Protein AF-A0A6I7PWV4-F1 (afdb_monomer_lite)

Structure (mmCIF, N/CA/C/O backbone):
data_AF-A0A6I7PWV4-F1
#
_entry.id   AF-A0A6I7PWV4-F1
#
loop_
_atom_site.group_PDB
_atom_site.id
_atom_site.type_symbol
_atom_site.label_atom_id
_atom_site.label_alt_id
_atom_site.label_comp_id
_atom_site.label_asym_id
_atom_site.label_entity_id
_atom_site.label_seq_id
_atom_site.pdbx_PDB_ins_code
_atom_site.Cartn_x
_atom_site.Cartn_y
_atom_site.Cartn_z
_atom_site.occupancy
_atom_site.B_iso_or_equiv
_atom_site.auth_seq_id
_atom_site.auth_comp_id
_atom_site.auth_asym_id
_atom_site.auth_atom_id
_atom_site.pdbx_PDB_model_num
ATOM 1 N N . MET A 1 1 ? 79.562 10.558 -17.921 1.00 51.53 1 MET A N 1
ATOM 2 C CA . MET A 1 1 ? 78.257 11.203 -18.164 1.00 51.53 1 MET A CA 1
ATOM 3 C C . MET A 1 1 ? 78.176 11.385 -19.669 1.00 51.53 1 MET A C 1
ATOM 5 O O . MET A 1 1 ? 79.163 11.842 -20.216 1.00 51.53 1 MET A O 1
ATOM 9 N N . ASP A 1 2 ? 77.212 10.831 -20.405 1.00 43.25 2 ASP A N 1
ATOM 10 C CA . ASP A 1 2 ? 75.769 10.883 -20.162 1.00 43.25 2 ASP A CA 1
ATOM 11 C C . ASP A 1 2 ? 75.013 9.668 -20.740 1.00 43.25 2 ASP A C 1
ATOM 13 O O . ASP A 1 2 ? 75.256 9.226 -21.858 1.00 43.25 2 ASP A O 1
ATOM 17 N N . ALA A 1 3 ? 74.054 9.165 -19.965 1.00 66.75 3 ALA A N 1
ATOM 18 C CA . ALA A 1 3 ? 72.813 8.542 -20.432 1.00 66.75 3 ALA A CA 1
ATOM 19 C C . ALA A 1 3 ? 71.686 9.331 -19.727 1.00 66.75 3 ALA A C 1
ATOM 21 O O . ALA A 1 3 ? 71.952 9.775 -18.604 1.00 66.75 3 ALA A O 1
ATOM 22 N N . PRO A 1 4 ? 70.457 9.507 -20.270 1.00 58.56 4 PRO A N 1
ATOM 23 C CA . PRO A 1 4 ? 69.746 8.543 -21.121 1.00 58.56 4 PRO A CA 1
ATOM 24 C C . PRO A 1 4 ? 68.869 9.144 -22.253 1.00 58.56 4 PRO A C 1
ATOM 26 O O . PRO A 1 4 ? 68.087 10.065 -22.034 1.00 58.56 4 PRO A O 1
ATOM 29 N N . GLU A 1 5 ? 68.840 8.520 -23.433 1.00 51.00 5 GLU A N 1
ATOM 30 C CA . GLU A 1 5 ? 67.676 8.645 -24.326 1.00 51.00 5 GLU A CA 1
ATOM 31 C C . GLU A 1 5 ? 66.562 7.721 -23.819 1.00 51.00 5 GLU A C 1
ATOM 33 O O . GLU A 1 5 ? 66.518 6.523 -24.096 1.00 51.00 5 GLU A O 1
ATOM 38 N N . ARG A 1 6 ? 65.647 8.284 -23.029 1.00 68.88 6 ARG A N 1
ATOM 39 C CA . ARG A 1 6 ? 64.296 7.742 -22.873 1.00 68.88 6 ARG A CA 1
ATOM 40 C C . ARG A 1 6 ? 63.313 8.772 -23.387 1.00 68.88 6 ARG A C 1
ATOM 42 O O . ARG A 1 6 ? 62.896 9.659 -22.652 1.00 68.88 6 ARG A O 1
ATOM 49 N N . THR A 1 7 ? 62.886 8.595 -24.621 1.00 53.59 7 THR A N 1
ATOM 50 C CA . THR A 1 7 ? 61.701 9.263 -25.150 1.00 53.59 7 THR A CA 1
ATOM 51 C C . THR A 1 7 ? 60.921 8.239 -25.958 1.00 53.59 7 THR A C 1
ATOM 53 O O . THR A 1 7 ? 61.061 8.111 -27.166 1.00 53.59 7 THR A O 1
ATOM 56 N N . GLN A 1 8 ? 60.079 7.480 -25.257 1.00 63.34 8 GLN A N 1
ATOM 57 C CA . GLN A 1 8 ? 58.810 7.037 -25.827 1.00 63.34 8 GLN A CA 1
ATOM 58 C C . GLN A 1 8 ? 57.827 8.201 -25.661 1.00 63.34 8 GLN A C 1
ATOM 60 O O . GLN A 1 8 ? 57.445 8.477 -24.521 1.00 63.34 8 GLN A O 1
ATOM 65 N N . PRO A 1 9 ? 57.383 8.889 -26.727 1.00 54.84 9 PRO A N 1
ATOM 66 C CA . PRO A 1 9 ? 56.212 9.730 -26.627 1.00 54.84 9 PRO A CA 1
ATOM 67 C C . PRO A 1 9 ? 54.993 9.017 -27.215 1.00 54.84 9 PRO A C 1
ATOM 69 O O . PRO A 1 9 ? 54.971 8.612 -28.373 1.00 54.84 9 PRO A O 1
ATOM 72 N N . ALA A 1 10 ? 53.982 8.948 -26.350 1.00 56.09 10 ALA A N 1
ATOM 73 C CA . ALA A 1 10 ? 52.553 8.887 -26.617 1.00 56.09 10 ALA A CA 1
ATOM 74 C C . ALA A 1 10 ? 52.041 7.705 -27.456 1.00 56.09 10 ALA A C 1
ATOM 76 O O . ALA A 1 10 ? 52.206 7.643 -28.667 1.00 56.09 10 ALA A O 1
ATOM 77 N N . VAL A 1 11 ? 51.280 6.823 -26.802 1.00 58.25 11 VAL A N 1
ATOM 78 C CA . VAL A 1 11 ? 50.327 5.923 -27.462 1.00 58.25 11 VAL A CA 1
ATOM 79 C C . VAL A 1 11 ? 48.987 6.675 -27.552 1.00 58.25 11 VAL A C 1
ATOM 81 O O . VAL A 1 11 ? 48.175 6.560 -26.632 1.00 58.25 11 VAL A O 1
ATOM 84 N N . PRO A 1 12 ? 48.714 7.475 -28.607 1.00 58.44 12 PRO A N 1
ATOM 85 C CA . PRO A 1 12 ? 47.450 8.205 -28.741 1.00 58.44 12 PRO A CA 1
ATOM 86 C C . PRO A 1 12 ? 46.237 7.263 -28.745 1.00 58.44 12 PRO A C 1
ATOM 88 O O . PRO A 1 12 ? 45.157 7.646 -28.309 1.00 58.44 12 PRO A O 1
ATOM 91 N N . GLY A 1 13 ? 46.417 6.006 -29.168 1.00 57.75 13 GLY A N 1
ATOM 92 C CA . GLY A 1 13 ? 45.354 5.000 -29.216 1.00 57.75 13 GLY A CA 1
ATOM 93 C C . GLY A 1 13 ? 44.824 4.549 -27.850 1.00 57.75 13 GLY A C 1
ATOM 94 O O . GLY A 1 13 ? 43.665 4.158 -27.761 1.00 57.75 13 GLY A O 1
ATOM 95 N N . ALA A 1 14 ? 45.616 4.644 -26.775 1.00 62.03 14 ALA A N 1
ATOM 96 C CA . ALA A 1 14 ? 45.188 4.193 -25.446 1.00 62.03 14 ALA A CA 1
ATOM 97 C C . ALA A 1 14 ? 44.063 5.069 -24.863 1.00 62.03 14 ALA A C 1
ATOM 99 O O . ALA A 1 14 ? 43.159 4.571 -24.194 1.00 62.03 14 ALA A O 1
ATOM 100 N N . LEU A 1 15 ? 44.082 6.368 -25.174 1.00 68.12 15 LEU A N 1
ATOM 101 C CA . LEU A 1 15 ? 43.075 7.328 -24.722 1.00 68.12 15 LEU A CA 1
ATOM 102 C C . LEU A 1 15 ? 41.745 7.135 -25.473 1.00 68.12 15 LEU A C 1
ATOM 104 O O . LEU A 1 15 ? 40.682 7.123 -24.856 1.00 68.12 15 LEU A O 1
ATOM 108 N N . TRP A 1 16 ? 41.806 6.869 -26.782 1.00 74.25 16 TRP A N 1
ATOM 109 C CA . TRP A 1 16 ? 40.633 6.529 -27.600 1.00 74.25 16 TRP A CA 1
ATOM 110 C C . TRP A 1 16 ? 40.013 5.179 -27.227 1.00 74.25 16 TRP A C 1
ATOM 112 O O . TRP A 1 16 ? 38.790 5.060 -27.210 1.00 74.25 16 TRP A O 1
ATOM 122 N N . LEU A 1 17 ? 40.831 4.184 -26.866 1.00 76.75 17 LEU A N 1
ATOM 123 C CA . LEU A 1 17 ? 40.344 2.909 -26.332 1.00 76.75 17 LEU A CA 1
ATOM 124 C C . LEU A 1 17 ? 39.615 3.102 -24.998 1.00 76.75 17 LEU A C 1
ATOM 126 O O . LEU A 1 17 ? 38.543 2.534 -24.814 1.00 76.75 17 LEU A O 1
ATOM 130 N N . GLY A 1 18 ? 40.143 3.944 -24.102 1.00 76.81 18 GLY A N 1
ATOM 131 C CA . GLY A 1 18 ? 39.478 4.285 -22.842 1.00 76.81 18 GLY A CA 1
ATOM 132 C C . GLY A 1 18 ? 38.124 4.971 -23.046 1.00 76.81 18 GLY A C 1
ATOM 133 O O . GLY A 1 18 ? 37.137 4.581 -22.425 1.00 76.81 18 GLY A O 1
ATOM 134 N N . VAL A 1 19 ? 38.046 5.939 -23.965 1.00 84.06 19 VAL A N 1
ATOM 135 C CA . VAL A 1 19 ? 36.788 6.626 -24.316 1.00 84.06 19 VAL A CA 1
ATOM 136 C C . VAL A 1 19 ? 35.788 5.665 -24.962 1.00 84.06 19 VAL A C 1
ATOM 138 O O . VAL A 1 19 ? 34.610 5.675 -24.607 1.00 84.06 19 VAL A O 1
ATOM 141 N N . GLY A 1 20 ? 36.250 4.798 -25.867 1.00 85.31 20 GLY A N 1
ATOM 142 C CA . GLY A 1 20 ? 35.414 3.778 -26.499 1.00 85.31 20 GLY A CA 1
ATOM 143 C C . GLY A 1 20 ? 34.845 2.780 -25.491 1.00 85.31 20 GLY A C 1
ATOM 144 O O . GLY A 1 20 ? 33.656 2.471 -25.539 1.00 85.31 20 GLY A O 1
ATOM 145 N N . LEU A 1 21 ? 35.660 2.332 -24.531 1.00 83.19 21 LEU A N 1
ATOM 146 C CA . LEU A 1 21 ? 35.222 1.425 -23.470 1.00 83.19 21 LEU A CA 1
ATOM 147 C C . LEU A 1 21 ? 34.203 2.093 -22.536 1.00 83.19 21 LEU A C 1
ATOM 149 O O . LEU A 1 21 ? 33.217 1.468 -22.149 1.00 83.19 21 LEU A O 1
ATOM 153 N N . LEU A 1 22 ? 34.412 3.373 -22.209 1.00 84.81 22 LEU A N 1
ATOM 154 C CA . LEU A 1 22 ? 33.500 4.150 -21.371 1.00 84.81 22 LEU A CA 1
ATOM 155 C C . LEU A 1 22 ? 32.136 4.333 -22.050 1.00 84.81 22 LEU A C 1
ATOM 157 O O . LEU A 1 22 ? 31.102 4.114 -21.425 1.00 84.81 22 LEU A O 1
ATOM 161 N N . LEU A 1 23 ? 32.132 4.687 -23.339 1.00 88.44 23 LEU A N 1
ATOM 162 C CA . LEU A 1 23 ? 30.907 4.826 -24.129 1.00 88.44 23 LEU A CA 1
ATOM 163 C C . LEU A 1 23 ? 30.178 3.491 -24.274 1.00 88.44 23 LEU A C 1
ATOM 165 O O . LEU A 1 23 ? 28.965 3.439 -24.086 1.00 88.44 23 LEU A O 1
ATOM 169 N N . ALA A 1 24 ? 30.907 2.405 -24.544 1.00 86.12 24 ALA A N 1
ATOM 170 C CA . ALA A 1 24 ? 30.324 1.070 -24.611 1.00 86.12 24 ALA A CA 1
ATOM 171 C C . ALA A 1 24 ? 29.682 0.674 -23.272 1.00 86.12 24 ALA A C 1
ATOM 173 O O . ALA A 1 24 ? 28.538 0.221 -23.253 1.00 86.12 24 ALA A O 1
ATOM 174 N N . GLY A 1 25 ? 30.371 0.913 -22.152 1.00 85.50 25 GLY A N 1
ATOM 175 C CA . GLY A 1 25 ? 29.838 0.675 -20.811 1.00 85.50 25 GLY A CA 1
ATOM 176 C C . GLY A 1 25 ? 28.598 1.518 -20.507 1.00 85.50 25 GLY A C 1
ATOM 177 O O . GLY A 1 25 ? 27.607 0.993 -20.002 1.00 85.50 25 GLY A O 1
ATOM 178 N N . LEU A 1 26 ? 28.610 2.801 -20.876 1.00 90.12 26 LEU A N 1
ATOM 179 C CA . LEU A 1 26 ? 27.473 3.702 -20.694 1.00 90.12 26 LEU A CA 1
ATOM 180 C C . LEU A 1 26 ? 26.258 3.254 -21.516 1.00 90.12 26 LEU A C 1
ATOM 182 O O . LEU A 1 26 ? 25.151 3.182 -20.985 1.00 90.12 26 LEU A O 1
ATOM 186 N N . CYS A 1 27 ? 26.458 2.903 -22.789 1.00 84.88 27 CYS A N 1
ATOM 187 C CA . CYS A 1 27 ? 25.398 2.378 -23.647 1.00 84.88 27 CYS A CA 1
ATOM 188 C C . CYS A 1 27 ? 24.826 1.071 -23.092 1.00 84.88 27 CYS A C 1
ATOM 190 O O . CYS A 1 27 ? 23.610 0.907 -23.044 1.00 84.88 27 CYS A O 1
ATOM 192 N N . MET A 1 28 ? 25.679 0.158 -22.628 1.00 81.00 28 MET A N 1
ATOM 193 C CA . MET A 1 28 ? 25.237 -1.120 -22.073 1.00 81.00 28 MET A CA 1
ATOM 194 C C . MET A 1 28 ? 24.461 -0.931 -20.762 1.00 81.00 28 MET A C 1
ATOM 196 O O . MET A 1 28 ? 23.425 -1.566 -20.565 1.00 81.00 28 MET A O 1
ATOM 200 N N . GLY A 1 29 ? 24.895 0.003 -19.909 1.00 82.31 29 GLY A N 1
ATOM 201 C CA . GLY A 1 29 ? 24.164 0.409 -18.708 1.00 82.31 29 GLY A CA 1
ATOM 202 C C . GLY A 1 29 ? 22.803 1.032 -19.029 1.00 82.31 29 GLY A C 1
ATOM 203 O O . GLY A 1 29 ? 21.798 0.658 -18.428 1.00 82.31 29 GLY A O 1
ATOM 204 N N . ALA A 1 30 ? 22.739 1.920 -20.023 1.00 81.12 30 ALA A N 1
ATOM 205 C CA . ALA A 1 30 ? 21.485 2.526 -20.467 1.00 81.12 30 ALA A CA 1
ATOM 206 C C . ALA A 1 30 ? 20.498 1.478 -21.010 1.00 81.12 30 ALA A C 1
ATOM 208 O O . ALA A 1 30 ? 19.319 1.499 -20.660 1.00 81.12 30 ALA A O 1
ATOM 209 N N . VAL A 1 31 ? 20.980 0.521 -21.810 1.00 83.56 31 VAL A N 1
ATOM 210 C CA . VAL A 1 31 ? 20.164 -0.594 -22.316 1.00 83.56 31 VAL A CA 1
ATOM 211 C C . VAL A 1 31 ? 19.665 -1.470 -21.166 1.00 83.56 31 VAL A C 1
ATOM 213 O O . VAL A 1 31 ? 18.491 -1.833 -21.149 1.00 83.56 31 VAL A O 1
ATOM 216 N N . ALA A 1 32 ? 20.509 -1.770 -20.177 1.00 79.88 32 ALA A N 1
ATOM 217 C CA . ALA A 1 32 ? 20.099 -2.539 -19.005 1.00 79.88 32 ALA A CA 1
ATOM 218 C C . ALA A 1 32 ? 18.983 -1.836 -18.208 1.00 79.88 32 ALA A C 1
ATOM 220 O O . ALA A 1 32 ? 18.013 -2.486 -17.814 1.00 79.88 32 ALA A O 1
ATOM 221 N N . LEU A 1 33 ? 19.074 -0.513 -18.030 1.00 77.38 33 LEU A N 1
ATOM 222 C CA . LEU A 1 33 ? 18.033 0.290 -17.378 1.00 77.38 33 LEU A CA 1
ATOM 223 C C . LEU A 1 33 ? 16.720 0.293 -18.173 1.00 77.38 33 LEU A C 1
ATOM 225 O O . LEU A 1 33 ? 15.655 0.095 -17.592 1.00 77.38 33 LEU A O 1
ATOM 229 N N . LEU A 1 34 ? 16.790 0.451 -19.498 1.00 78.00 34 LEU A N 1
ATOM 230 C CA . LEU A 1 34 ? 15.627 0.383 -20.392 1.00 78.00 34 LEU A CA 1
ATOM 231 C C . LEU A 1 34 ? 14.927 -0.979 -20.328 1.00 78.00 34 LEU A C 1
ATOM 233 O O . LEU A 1 34 ? 13.703 -1.042 -20.249 1.00 78.00 34 LEU A O 1
ATOM 237 N N . VAL A 1 35 ? 15.692 -2.073 -20.328 1.00 76.56 35 VAL A N 1
ATOM 238 C CA . VAL A 1 35 ? 15.144 -3.434 -20.222 1.00 76.56 35 VAL A CA 1
ATOM 239 C C . VAL A 1 35 ? 14.501 -3.669 -18.854 1.00 76.56 35 VAL A C 1
ATOM 241 O O . VAL A 1 35 ? 13.445 -4.301 -18.777 1.00 76.56 35 VAL A O 1
ATOM 244 N N . ALA A 1 36 ? 15.105 -3.159 -17.778 1.00 73.00 36 ALA A N 1
ATOM 245 C CA . ALA A 1 36 ? 14.528 -3.239 -16.440 1.00 73.00 36 ALA A CA 1
ATOM 246 C C . ALA A 1 36 ? 13.195 -2.481 -16.358 1.00 73.00 36 ALA A C 1
ATOM 248 O O . ALA A 1 36 ? 12.207 -3.040 -15.880 1.00 73.00 36 ALA A O 1
ATOM 249 N N . ASP A 1 37 ? 13.140 -1.255 -16.883 1.00 76.12 37 ASP A N 1
ATOM 250 C CA . ASP A 1 37 ? 11.915 -0.451 -16.901 1.00 76.12 37 ASP A CA 1
ATOM 251 C C . ASP A 1 37 ? 10.815 -1.112 -17.744 1.00 76.12 37 ASP A C 1
ATOM 253 O O . ASP A 1 37 ? 9.692 -1.253 -17.270 1.00 76.12 37 ASP A O 1
ATOM 257 N N . TRP A 1 38 ? 11.141 -1.658 -18.921 1.00 73.50 38 TRP A N 1
ATOM 258 C CA . TRP A 1 38 ? 10.184 -2.407 -19.750 1.00 73.50 38 TRP A CA 1
ATOM 259 C C . TRP A 1 38 ? 9.588 -3.630 -19.048 1.00 73.50 38 TRP A C 1
ATOM 261 O O . TRP A 1 38 ? 8.419 -3.955 -19.251 1.00 73.50 38 TRP A O 1
ATOM 271 N N . ARG A 1 39 ? 10.373 -4.322 -18.216 1.00 75.50 39 ARG A N 1
AT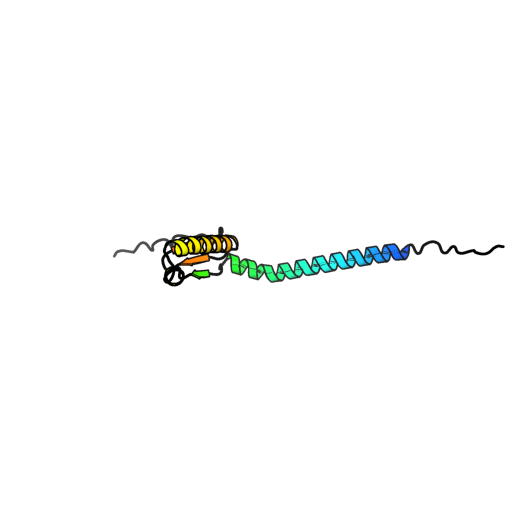OM 272 C CA . ARG A 1 39 ? 9.883 -5.467 -17.435 1.00 75.50 39 ARG A CA 1
ATOM 273 C C . ARG A 1 39 ? 9.047 -5.048 -16.229 1.00 75.50 39 ARG A C 1
ATOM 275 O O . ARG A 1 39 ? 8.140 -5.779 -15.843 1.00 75.50 39 ARG A O 1
ATOM 282 N N . LEU A 1 40 ? 9.337 -3.887 -15.648 1.00 76.19 40 LEU A N 1
ATOM 283 C CA . LEU A 1 40 ? 8.624 -3.337 -14.493 1.00 76.19 40 LEU A CA 1
ATOM 284 C C . LEU A 1 40 ? 7.375 -2.538 -14.890 1.00 76.19 40 LEU A C 1
ATOM 286 O O . LEU A 1 40 ? 6.451 -2.423 -14.089 1.00 76.19 40 LEU A O 1
ATOM 290 N N . ALA A 1 41 ? 7.312 -2.024 -16.117 1.00 73.31 41 ALA A N 1
ATOM 291 C CA . ALA A 1 41 ? 6.174 -1.295 -16.664 1.00 73.31 41 ALA A CA 1
ATOM 292 C C . ALA A 1 41 ? 4.838 -2.054 -16.534 1.00 73.31 41 ALA A C 1
ATOM 294 O O . ALA A 1 41 ? 3.910 -1.484 -15.959 1.00 73.31 41 ALA A O 1
ATOM 295 N N . PRO A 1 42 ? 4.707 -3.332 -16.954 1.00 74.75 42 PRO A N 1
ATOM 296 C CA . PRO A 1 42 ? 3.449 -4.064 -16.797 1.00 74.75 42 PRO A CA 1
ATOM 297 C C . PRO A 1 42 ? 3.064 -4.267 -15.326 1.00 74.75 42 PRO A C 1
ATOM 299 O O . PRO A 1 42 ? 1.882 -4.212 -14.993 1.00 74.75 42 PRO A O 1
ATOM 302 N N . LEU A 1 43 ? 4.046 -4.445 -14.434 1.00 72.25 43 LEU A N 1
ATOM 303 C CA . LEU A 1 43 ? 3.802 -4.550 -12.994 1.00 72.25 43 LEU A CA 1
ATOM 304 C C . LEU A 1 43 ? 3.285 -3.223 -12.422 1.00 72.25 43 LEU A C 1
ATOM 306 O O . LEU A 1 43 ? 2.304 -3.219 -11.686 1.00 72.25 43 LEU A O 1
ATOM 310 N N . ARG A 1 44 ? 3.893 -2.094 -12.805 1.00 72.50 44 ARG A N 1
ATOM 311 C CA . ARG A 1 44 ? 3.418 -0.754 -12.431 1.00 72.50 44 ARG A CA 1
ATOM 312 C C . ARG A 1 44 ? 1.992 -0.510 -12.913 1.00 72.50 44 ARG A C 1
ATOM 314 O O . ARG A 1 44 ? 1.165 -0.062 -12.130 1.00 72.50 44 ARG A O 1
ATOM 321 N N . THR A 1 45 ? 1.682 -0.861 -14.160 1.00 73.56 45 THR A N 1
ATOM 322 C CA . THR A 1 45 ? 0.322 -0.729 -14.701 1.00 73.56 45 THR A CA 1
ATOM 323 C C . THR A 1 45 ? -0.683 -1.602 -13.948 1.00 73.56 45 THR A C 1
ATOM 325 O O . THR A 1 45 ? -1.791 -1.151 -13.668 1.00 73.56 45 THR A O 1
ATOM 328 N N . ALA A 1 46 ? -0.310 -2.834 -13.591 1.00 72.88 46 ALA A N 1
ATOM 329 C CA . ALA A 1 46 ? -1.173 -3.718 -12.814 1.00 72.88 46 ALA A CA 1
ATOM 330 C C . ALA A 1 46 ? -1.456 -3.160 -11.409 1.00 72.88 46 ALA A C 1
ATOM 332 O O . ALA A 1 46 ? -2.603 -3.196 -10.968 1.00 72.88 46 ALA A O 1
ATOM 333 N N . LEU A 1 47 ? -0.441 -2.602 -10.740 1.00 71.31 47 LEU A N 1
ATOM 334 C CA . LEU A 1 47 ? -0.579 -1.971 -9.424 1.00 71.31 47 LEU A CA 1
ATOM 335 C C . LEU A 1 47 ? -1.384 -0.663 -9.481 1.00 71.31 47 LEU A C 1
ATOM 337 O O . LEU A 1 47 ? -2.180 -0.412 -8.586 1.00 71.31 47 LEU A O 1
ATOM 341 N N . ASP A 1 48 ? -1.249 0.134 -10.545 1.00 70.75 48 ASP A N 1
ATOM 342 C CA . ASP A 1 48 ? -2.076 1.334 -10.753 1.00 70.75 48 ASP A CA 1
ATOM 343 C C . ASP A 1 48 ? -3.565 0.974 -10.948 1.00 70.75 48 ASP A C 1
ATOM 345 O O . ASP A 1 48 ? -4.448 1.690 -10.479 1.00 70.75 48 ASP A O 1
ATOM 349 N N . GLN A 1 49 ? -3.866 -0.134 -11.638 1.00 75.25 49 GLN A N 1
ATOM 350 C CA . GLN A 1 49 ? -5.247 -0.579 -11.882 1.00 75.25 49 GLN A CA 1
ATOM 351 C C . GLN A 1 49 ? -5.864 -1.325 -10.697 1.00 75.25 49 GLN A C 1
ATOM 353 O O . GLN A 1 49 ? -7.084 -1.321 -10.522 1.00 75.25 49 GLN A O 1
ATOM 358 N N . ARG A 1 50 ? -5.037 -2.026 -9.921 1.00 75.81 50 ARG A N 1
ATOM 359 C CA . ARG A 1 50 ? -5.439 -2.816 -8.757 1.00 75.81 50 ARG A CA 1
ATOM 360 C C . ARG A 1 50 ? -4.454 -2.531 -7.632 1.00 75.81 50 ARG A C 1
ATOM 362 O O . ARG A 1 50 ? -3.522 -3.318 -7.437 1.00 75.81 50 ARG A O 1
ATOM 369 N N . PRO A 1 51 ? -4.637 -1.409 -6.917 1.00 79.38 51 PRO A N 1
ATOM 370 C CA . PRO A 1 51 ? -3.742 -1.069 -5.833 1.00 79.38 51 PRO A CA 1
ATOM 371 C C . PRO A 1 51 ? -3.774 -2.177 -4.779 1.00 79.38 51 PRO A C 1
ATOM 373 O O . PRO A 1 51 ? -4.840 -2.745 -4.511 1.00 79.38 51 PRO A O 1
ATOM 376 N N . PRO A 1 52 ? -2.619 -2.510 -4.187 1.00 84.81 52 PRO A N 1
ATOM 377 C CA . PRO A 1 52 ? -2.576 -3.423 -3.061 1.00 84.81 52 PRO A CA 1
ATOM 378 C C . PRO A 1 52 ? -3.436 -2.870 -1.921 1.00 84.81 52 PRO A C 1
ATOM 380 O O . PRO A 1 52 ? -3.478 -1.661 -1.682 1.00 84.81 52 PRO A O 1
ATOM 383 N N . VAL A 1 53 ? -4.129 -3.772 -1.230 1.00 88.38 53 VAL A N 1
ATOM 384 C CA . VAL A 1 53 ? -5.021 -3.437 -0.119 1.00 88.38 53 VAL A CA 1
ATOM 385 C C . VAL A 1 53 ? -4.409 -3.963 1.170 1.00 88.38 53 VAL A C 1
ATOM 387 O O . VAL A 1 53 ? -4.083 -5.146 1.259 1.00 88.38 53 VAL A O 1
ATOM 390 N N . LEU A 1 54 ? -4.267 -3.084 2.157 1.00 89.12 54 LEU A N 1
ATOM 391 C CA . LEU A 1 54 ? -3.867 -3.424 3.515 1.00 89.12 54 LEU A CA 1
ATOM 392 C C . LEU A 1 54 ? -5.058 -3.200 4.446 1.00 89.12 54 LEU A C 1
ATOM 394 O O . LEU A 1 54 ? -5.621 -2.106 4.473 1.00 89.12 54 LEU A O 1
ATOM 398 N N . VAL A 1 55 ? -5.425 -4.230 5.204 1.00 89.88 55 VAL A N 1
ATOM 399 C CA . VAL A 1 55 ? -6.468 -4.149 6.231 1.00 89.88 55 VAL A CA 1
ATOM 400 C C . VAL A 1 55 ? -5.784 -4.142 7.591 1.00 89.88 55 VAL A C 1
ATOM 402 O O . VAL A 1 55 ? -5.035 -5.064 7.911 1.00 89.88 55 VAL A O 1
ATOM 405 N N . LEU A 1 56 ? -6.006 -3.079 8.354 1.00 88.75 56 LEU A N 1
ATOM 406 C CA . LEU A 1 56 ? -5.546 -2.912 9.724 1.00 88.75 56 LEU A CA 1
ATOM 407 C C . LEU A 1 56 ? -6.739 -3.118 10.652 1.00 88.75 56 LEU A C 1
ATOM 409 O O . LEU A 1 56 ? -7.801 -2.563 10.411 1.00 88.75 56 LEU A O 1
ATOM 413 N N . ASP A 1 57 ? -6.558 -3.895 11.711 1.00 89.62 57 ASP A N 1
ATOM 414 C CA . ASP A 1 57 ? -7.526 -3.975 12.802 1.00 89.62 57 ASP A CA 1
ATOM 415 C C . ASP A 1 57 ? -7.055 -3.029 13.911 1.00 89.62 57 ASP A C 1
ATOM 417 O O . ASP A 1 57 ? -6.193 -3.382 14.724 1.00 89.62 57 ASP A O 1
ATOM 421 N N . LEU A 1 58 ? -7.549 -1.786 13.887 1.00 86.94 58 LEU A N 1
ATOM 422 C CA . LEU A 1 58 ? -7.153 -0.779 14.874 1.00 86.94 58 LEU A CA 1
ATOM 423 C C . LEU A 1 58 ? -7.706 -1.095 16.266 1.00 86.94 58 LEU A C 1
ATOM 425 O O . LEU A 1 58 ? -7.085 -0.731 17.262 1.00 86.94 58 LEU A O 1
ATOM 429 N N . GLU A 1 59 ? -8.852 -1.771 16.341 1.00 86.62 59 GLU A N 1
ATOM 430 C CA . GLU A 1 59 ? -9.511 -2.105 17.603 1.00 86.62 59 GLU A CA 1
ATOM 431 C C . GLU A 1 59 ? -8.665 -3.110 18.389 1.00 86.62 59 GLU A C 1
ATOM 433 O O . GLU A 1 59 ? -8.286 -2.840 19.531 1.00 86.62 59 GLU A O 1
ATOM 438 N N . SER A 1 60 ? -8.251 -4.201 17.743 1.00 87.19 60 SER A N 1
ATOM 439 C CA . SER A 1 60 ? -7.341 -5.178 18.346 1.00 87.19 60 SER A CA 1
ATOM 440 C C . SER A 1 60 ? -5.933 -4.615 18.565 1.00 87.19 60 SER A C 1
ATOM 442 O O . SER A 1 60 ? -5.279 -4.957 19.547 1.00 87.19 60 SER A O 1
ATOM 444 N N . ALA A 1 61 ? -5.440 -3.731 17.687 1.00 84.69 61 ALA A N 1
ATOM 445 C CA . ALA A 1 61 ? -4.103 -3.145 17.835 1.00 84.69 61 ALA A CA 1
ATOM 446 C C . ALA A 1 61 ? -3.973 -2.209 19.052 1.00 84.69 61 ALA A C 1
ATOM 448 O O . ALA A 1 61 ? -2.862 -1.974 19.539 1.00 84.69 61 ALA A O 1
ATOM 449 N N . LEU A 1 62 ? -5.089 -1.662 19.539 1.00 88.75 62 LEU A N 1
ATOM 450 C CA . LEU A 1 62 ? -5.124 -0.690 20.633 1.00 88.75 62 LEU A CA 1
ATOM 451 C C . LEU A 1 62 ? -5.758 -1.242 21.921 1.00 88.75 62 LEU A C 1
ATOM 453 O 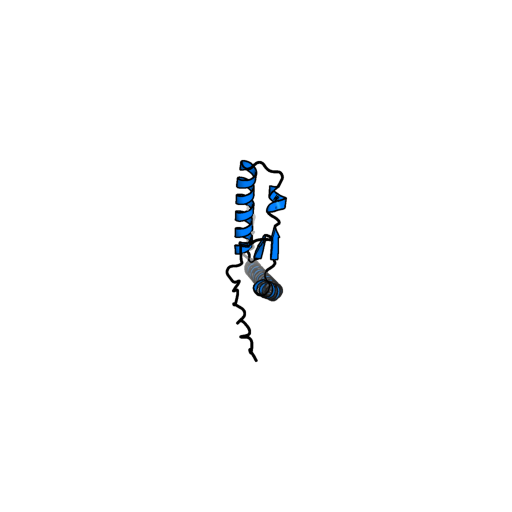O . LEU A 1 62 ? -5.717 -0.556 22.939 1.00 88.75 62 LEU A O 1
ATOM 457 N N . SER A 1 63 ? -6.309 -2.463 21.909 1.00 86.44 63 SER A N 1
ATOM 458 C CA . SER A 1 63 ? -7.177 -2.975 22.983 1.00 86.44 63 SER A CA 1
ATOM 459 C C . SER A 1 63 ? -6.519 -3.106 24.362 1.00 86.44 63 SER A C 1
ATOM 461 O O . SER A 1 63 ? -7.229 -3.124 25.362 1.00 86.44 63 SER A O 1
ATOM 463 N N . ASP A 1 64 ? -5.190 -3.228 24.425 1.00 85.12 64 ASP A N 1
ATOM 464 C CA . ASP A 1 64 ? -4.432 -3.502 25.661 1.00 85.12 64 ASP A CA 1
ATOM 465 C C . ASP A 1 64 ? -3.562 -2.310 26.114 1.00 85.12 64 ASP A C 1
ATOM 467 O O . ASP A 1 64 ? -2.643 -2.450 26.919 1.00 85.12 64 ASP A O 1
ATOM 471 N N . GLN A 1 65 ? -3.814 -1.118 25.561 1.00 85.06 65 GLN A N 1
ATOM 472 C CA . GLN A 1 65 ? -3.030 0.090 25.831 1.00 85.06 65 GLN A CA 1
ATOM 473 C C . GLN A 1 65 ? -3.781 1.073 26.733 1.00 85.06 65 GLN A C 1
ATOM 475 O O . GLN A 1 65 ? -5.010 1.166 26.713 1.00 85.06 65 GLN A O 1
ATOM 480 N N . SER A 1 66 ? -3.027 1.851 27.517 1.00 89.12 66 SER A N 1
ATOM 481 C CA . SER A 1 66 ? -3.590 2.999 28.231 1.00 89.12 66 SER A CA 1
ATOM 482 C C . SER A 1 66 ? -4.128 4.024 27.223 1.00 89.12 66 SER A C 1
ATOM 484 O O . SER A 1 66 ? -3.681 4.070 26.079 1.00 89.12 66 SER A O 1
ATOM 486 N N . ALA A 1 67 ? -5.082 4.870 27.620 1.00 83.81 67 ALA A N 1
ATOM 487 C CA . ALA A 1 67 ? -5.668 5.850 26.699 1.00 83.81 67 ALA A CA 1
ATOM 488 C C . ALA A 1 67 ? -4.625 6.825 26.110 1.00 83.81 67 ALA A C 1
ATOM 490 O O . ALA A 1 67 ? -4.752 7.247 24.960 1.00 83.81 67 ALA A O 1
ATOM 491 N N . GLU A 1 68 ? -3.591 7.164 26.885 1.00 86.06 68 GLU A N 1
ATOM 492 C CA . GLU A 1 68 ? -2.506 8.042 26.447 1.00 86.06 68 GLU A CA 1
ATOM 493 C C . GLU A 1 68 ? -1.616 7.335 25.412 1.00 86.06 68 GLU A C 1
ATOM 495 O O . GLU A 1 68 ? -1.422 7.860 24.313 1.00 86.06 68 GLU A O 1
ATOM 500 N N . ASP A 1 69 ? -1.203 6.094 25.689 1.00 90.56 69 ASP A N 1
ATOM 501 C CA . ASP A 1 69 ? -0.383 5.288 24.772 1.00 90.56 69 ASP A CA 1
ATOM 502 C C . ASP A 1 69 ? -1.143 4.917 23.491 1.00 90.56 69 ASP A C 1
ATOM 504 O O . ASP A 1 69 ? -0.606 5.016 22.386 1.00 90.56 69 ASP A O 1
ATOM 508 N N . ALA A 1 70 ? -2.429 4.578 23.617 1.00 89.69 70 ALA A N 1
ATOM 509 C CA . ALA A 1 70 ? -3.298 4.268 22.489 1.00 89.69 70 ALA A CA 1
ATOM 510 C C . ALA A 1 70 ? -3.426 5.462 21.533 1.00 89.69 70 ALA A C 1
ATOM 512 O O . ALA A 1 70 ? -3.450 5.278 20.317 1.00 89.69 70 ALA A O 1
ATOM 513 N N . SER A 1 71 ? -3.468 6.691 22.062 1.00 89.38 71 SER A N 1
ATOM 514 C CA . SER A 1 71 ? -3.551 7.902 21.241 1.00 89.38 71 SER A CA 1
ATOM 515 C C . SER A 1 71 ? -2.269 8.157 20.445 1.00 89.38 71 SER A C 1
ATOM 517 O O . SER A 1 71 ? -2.334 8.441 19.245 1.00 89.38 71 SER A O 1
ATOM 519 N N . ALA A 1 72 ? -1.104 7.982 21.079 1.00 91.06 72 ALA A N 1
ATOM 520 C CA . ALA A 1 72 ? 0.188 8.105 20.416 1.00 91.06 72 ALA A CA 1
ATOM 521 C C . ALA A 1 72 ? 0.344 7.022 19.342 1.00 91.06 72 ALA A C 1
ATOM 523 O 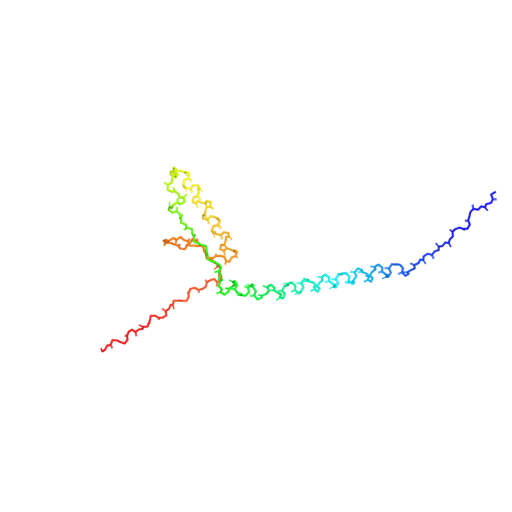O . ALA A 1 72 ? 0.695 7.314 18.196 1.00 91.06 72 ALA A O 1
ATOM 524 N N . ARG A 1 73 ? -0.014 5.778 19.675 1.00 90.88 73 ARG A N 1
ATOM 525 C CA . ARG A 1 73 ? 0.082 4.650 18.751 1.00 90.88 73 ARG A CA 1
ATOM 526 C C . ARG A 1 73 ? -0.876 4.774 17.572 1.00 90.88 73 ARG A C 1
ATOM 528 O O . ARG A 1 73 ? -0.499 4.466 16.443 1.00 90.88 73 ARG A O 1
ATOM 535 N N . LEU A 1 74 ? -2.092 5.264 17.802 1.00 91.94 74 LEU A N 1
ATOM 536 C CA . LEU A 1 74 ? -3.038 5.565 16.733 1.00 91.94 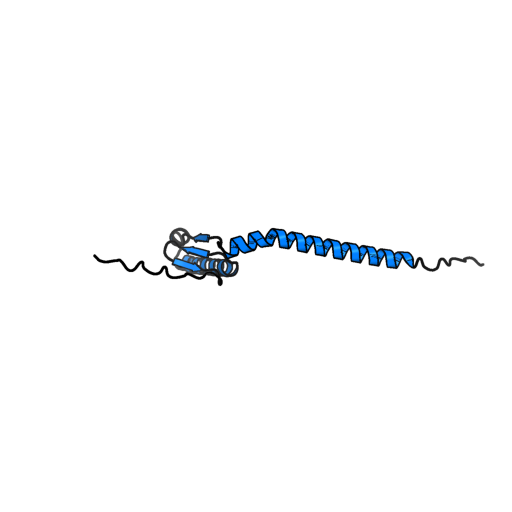74 LEU A CA 1
ATOM 537 C C . LEU A 1 74 ? -2.476 6.628 15.782 1.00 91.94 74 LEU A C 1
ATOM 539 O O . LEU A 1 74 ? -2.571 6.464 14.568 1.00 91.94 74 LEU A O 1
ATOM 543 N N . ALA A 1 75 ? -1.857 7.691 16.305 1.00 92.88 75 ALA A N 1
ATOM 544 C CA . ALA A 1 75 ? -1.244 8.724 15.472 1.00 92.88 75 ALA A CA 1
ATOM 545 C C . ALA A 1 75 ? -0.124 8.158 14.580 1.00 92.88 75 ALA A C 1
ATOM 547 O O . ALA A 1 75 ? -0.072 8.477 13.391 1.00 92.88 75 ALA A O 1
ATOM 548 N N . GLU A 1 76 ? 0.720 7.270 15.114 1.00 93.69 76 GLU A N 1
ATOM 549 C CA . GLU A 1 76 ? 1.744 6.558 14.336 1.00 93.69 76 GLU A CA 1
ATOM 550 C C . GLU A 1 76 ? 1.133 5.686 13.231 1.00 93.69 76 GLU A C 1
ATOM 552 O O . GLU A 1 76 ? 1.577 5.733 12.082 1.00 93.69 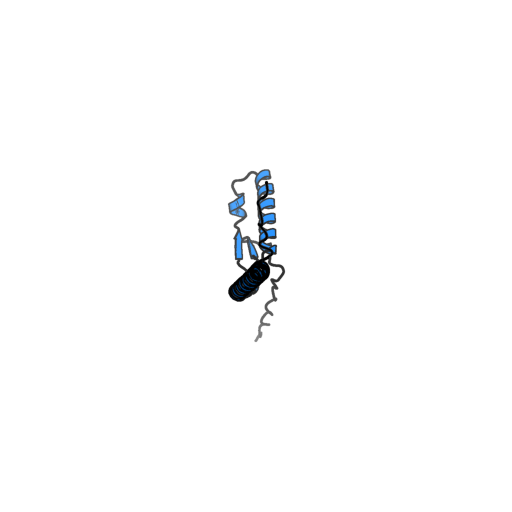76 GLU A O 1
ATOM 557 N N . LEU A 1 77 ? 0.093 4.912 13.555 1.00 92.31 77 LEU A N 1
ATOM 558 C CA . LEU A 1 77 ? -0.592 4.044 12.592 1.00 92.31 77 LEU A CA 1
ATOM 559 C C . LEU A 1 77 ? -1.255 4.852 11.473 1.00 92.31 77 LEU A C 1
ATOM 561 O O . LEU A 1 77 ? -1.163 4.476 10.305 1.00 92.31 77 LEU A O 1
ATOM 565 N N . LEU A 1 78 ? -1.874 5.986 11.805 1.00 93.69 78 LEU A N 1
ATOM 566 C CA . LEU A 1 78 ? -2.470 6.889 10.821 1.00 93.69 78 LEU A CA 1
ATOM 567 C C . LEU A 1 78 ? -1.409 7.549 9.933 1.00 93.69 78 LEU A C 1
ATOM 569 O O . LEU A 1 78 ? -1.611 7.666 8.723 1.00 93.69 78 LEU A O 1
ATOM 573 N N . GLN A 1 79 ? -0.269 7.946 10.502 1.00 95.25 79 GLN A N 1
ATOM 574 C CA . GLN A 1 79 ? 0.847 8.493 9.732 1.00 95.25 79 GLN A CA 1
ATOM 575 C C . GLN A 1 79 ? 1.407 7.451 8.753 1.00 95.25 79 GLN A C 1
ATOM 577 O O . GLN A 1 79 ? 1.567 7.743 7.567 1.00 95.25 79 GLN A O 1
ATOM 582 N N . MET A 1 80 ? 1.615 6.214 9.211 1.00 93.44 80 MET A N 1
ATOM 583 C CA . MET A 1 80 ? 2.058 5.109 8.360 1.00 93.44 80 MET A CA 1
ATOM 584 C C . MET A 1 80 ? 1.035 4.790 7.262 1.00 93.44 80 MET A C 1
ATOM 586 O O . 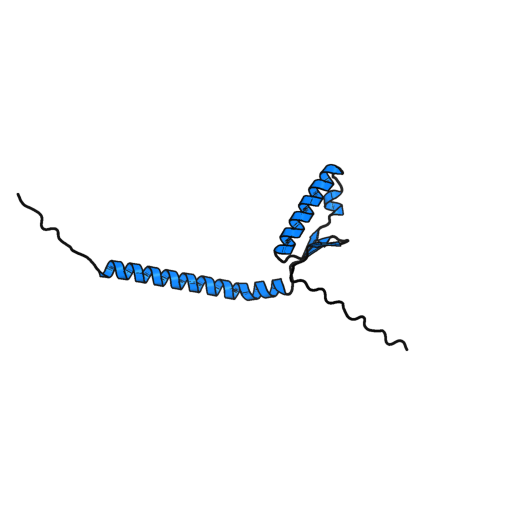MET A 1 80 ? 1.398 4.653 6.094 1.00 93.44 80 MET A O 1
ATOM 590 N N . ALA A 1 81 ? -0.255 4.728 7.604 1.00 92.56 81 ALA A N 1
ATOM 591 C CA . ALA A 1 81 ? -1.326 4.523 6.632 1.00 92.56 81 ALA A CA 1
ATOM 592 C C . ALA A 1 81 ? -1.318 5.613 5.551 1.00 92.56 81 ALA A C 1
ATOM 594 O O . ALA A 1 81 ? -1.490 5.328 4.362 1.00 92.56 81 ALA A O 1
ATOM 595 N N . ARG A 1 82 ? -1.063 6.865 5.940 1.00 93.06 82 ARG A N 1
ATOM 596 C CA . ARG A 1 82 ? -0.951 7.986 5.007 1.00 93.06 82 ARG A CA 1
ATOM 597 C C . ARG A 1 82 ? 0.221 7.816 4.044 1.00 93.06 82 ARG A C 1
ATOM 599 O O . ARG A 1 82 ? 0.030 7.957 2.839 1.00 93.06 82 ARG A O 1
ATOM 606 N N . GLU A 1 83 ? 1.400 7.478 4.555 1.00 92.56 83 GLU A N 1
ATOM 607 C CA . GLU A 1 83 ? 2.596 7.236 3.737 1.00 92.56 83 GLU A CA 1
ATOM 608 C C . GLU A 1 83 ? 2.397 6.080 2.751 1.00 92.56 83 GLU A C 1
ATOM 610 O O . GLU A 1 83 ? 2.768 6.194 1.583 1.00 92.56 83 GLU A O 1
ATOM 615 N N . LEU A 1 84 ? 1.738 5.004 3.184 1.00 89.50 84 LEU A N 1
ATOM 616 C CA . LEU A 1 84 ? 1.364 3.886 2.317 1.00 89.50 84 LEU A CA 1
ATOM 617 C C . LEU A 1 84 ? 0.370 4.311 1.222 1.00 89.50 84 LEU A C 1
ATOM 619 O O . LEU A 1 84 ? 0.518 3.913 0.066 1.00 89.50 84 LEU A O 1
ATOM 623 N N . GLY A 1 85 ? -0.593 5.175 1.550 1.00 89.19 85 GLY A N 1
ATOM 624 C CA . GLY A 1 85 ? -1.504 5.781 0.571 1.00 89.19 85 GLY A CA 1
ATOM 625 C C . GLY A 1 85 ? -0.788 6.573 -0.518 1.00 89.19 85 GLY A C 1
ATOM 626 O O . GLY A 1 85 ? -1.078 6.409 -1.705 1.00 89.19 85 GLY A O 1
ATOM 627 N N . GLU A 1 86 ? 0.202 7.380 -0.138 1.00 90.56 86 GLU A N 1
ATOM 628 C CA . GLU A 1 86 ? 1.044 8.118 -1.090 1.00 90.56 86 GLU A CA 1
ATOM 629 C C . GLU A 1 86 ? 1.878 7.183 -1.983 1.00 90.56 86 GLU A C 1
ATOM 631 O O . GLU A 1 86 ? 2.181 7.522 -3.127 1.00 90.56 86 GLU A O 1
ATOM 636 N N . GLN A 1 87 ? 2.191 5.978 -1.502 1.00 87.56 87 GLN A N 1
ATOM 637 C CA . GLN A 1 87 ? 2.887 4.932 -2.261 1.00 87.56 87 GLN A CA 1
ATOM 638 C C . GLN A 1 87 ? 1.953 4.064 -3.120 1.00 87.56 87 GLN A C 1
ATOM 640 O O . GLN A 1 87 ? 2.418 3.157 -3.809 1.00 87.56 87 GLN A O 1
ATOM 645 N N . GLY A 1 88 ? 0.648 4.343 -3.122 1.00 85.38 88 GLY A N 1
ATOM 646 C CA . GLY A 1 88 ? -0.320 3.634 -3.955 1.00 85.38 88 GLY A CA 1
ATOM 647 C C . GLY A 1 88 ? -0.995 2.437 -3.284 1.00 85.38 88 GLY A C 1
ATOM 648 O O . GLY A 1 88 ? -1.607 1.631 -3.981 1.00 85.38 88 GLY A O 1
ATOM 649 N N . VAL A 1 89 ? -0.932 2.325 -1.956 1.00 88.38 89 VAL A N 1
ATOM 650 C CA . VAL A 1 89 ? -1.628 1.286 -1.180 1.00 88.38 89 VAL A CA 1
ATOM 651 C C . VAL A 1 89 ? -2.964 1.819 -0.659 1.00 88.38 89 VAL A C 1
ATOM 653 O O . VAL A 1 89 ? -3.037 2.920 -0.123 1.00 88.38 89 VAL A O 1
ATOM 656 N N . LEU A 1 90 ? -4.036 1.040 -0.783 1.00 88.88 90 LEU A N 1
ATOM 657 C CA . LEU A 1 90 ? -5.305 1.333 -0.115 1.00 88.88 90 LEU A CA 1
ATOM 658 C C . LEU A 1 90 ? -5.269 0.757 1.301 1.00 88.88 90 LEU A C 1
ATOM 660 O O . LEU A 1 90 ? -5.143 -0.455 1.460 1.00 88.88 90 LEU A O 1
ATOM 664 N N . VAL A 1 91 ? -5.387 1.614 2.314 1.00 90.62 91 VAL A N 1
ATOM 665 C CA . VAL A 1 91 ? -5.358 1.210 3.723 1.00 90.62 91 VAL A CA 1
ATOM 666 C C . VAL A 1 91 ? -6.749 1.351 4.327 1.00 90.62 91 VAL A C 1
ATOM 668 O O . VAL A 1 91 ? -7.342 2.433 4.323 1.00 90.62 91 VAL A O 1
ATOM 671 N N . LEU A 1 92 ? -7.259 0.240 4.845 1.00 92.25 92 LEU A N 1
ATOM 672 C CA . LEU A 1 92 ? -8.600 0.098 5.397 1.00 92.25 92 LEU A CA 1
ATOM 673 C C . LEU A 1 92 ? -8.518 -0.332 6.859 1.00 92.25 92 LEU A C 1
ATOM 675 O O . LEU A 1 92 ? -7.643 -1.106 7.230 1.00 92.25 92 LEU A O 1
ATOM 679 N N . ASP A 1 93 ? -9.470 0.140 7.642 1.00 91.69 93 ASP A N 1
ATOM 680 C CA . ASP A 1 93 ? -9.912 -0.458 8.895 1.00 91.69 93 ASP A CA 1
ATOM 681 C C . ASP A 1 93 ? -11.297 -1.087 8.668 1.00 91.69 93 ASP A C 1
ATOM 683 O O . ASP A 1 93 ? -11.985 -0.717 7.710 1.00 91.69 93 ASP A O 1
ATOM 687 N N . GLU A 1 94 ? -11.728 -2.024 9.522 1.00 84.94 94 GLU A N 1
ATOM 688 C CA . GLU A 1 94 ? -13.053 -2.661 9.400 1.00 84.94 94 GLU A CA 1
ATOM 689 C C . GLU A 1 94 ? -14.189 -1.644 9.225 1.00 84.94 94 GLU A C 1
ATOM 691 O O . GLU A 1 94 ? -15.172 -1.914 8.529 1.00 84.94 94 GLU A O 1
ATOM 696 N N . LYS A 1 95 ? -14.059 -0.466 9.845 1.00 84.62 95 LYS A N 1
ATOM 697 C CA . LYS A 1 95 ? -15.119 0.545 9.893 1.00 84.62 95 LYS A CA 1
ATOM 698 C C . LYS A 1 95 ? -14.866 1.736 8.970 1.00 84.62 95 LYS A C 1
ATOM 700 O O . LYS A 1 95 ? -15.787 2.525 8.752 1.00 84.62 95 LYS A O 1
ATOM 705 N N . ALA A 1 96 ? -13.656 1.906 8.435 1.00 86.62 96 ALA A N 1
ATOM 706 C CA . ALA A 1 96 ? -13.287 3.126 7.720 1.00 86.62 96 ALA A CA 1
ATOM 707 C C . ALA A 1 96 ? -12.151 2.945 6.707 1.00 86.62 96 ALA A C 1
ATOM 709 O O . ALA A 1 96 ? -11.283 2.090 6.834 1.00 86.62 96 ALA A O 1
ATOM 710 N N . VAL A 1 97 ? -12.101 3.835 5.715 1.00 88.00 97 VAL A N 1
ATOM 711 C CA . VAL A 1 97 ? -10.914 4.001 4.866 1.00 88.00 97 VAL A CA 1
ATOM 712 C C . VAL A 1 97 ? -9.940 4.928 5.589 1.00 88.00 97 VAL A C 1
ATOM 714 O O . VAL A 1 97 ? -10.275 6.086 5.836 1.00 88.00 97 VAL A O 1
ATOM 717 N N . LEU A 1 98 ? -8.743 4.437 5.916 1.00 89.81 98 LEU A N 1
ATOM 718 C CA . LEU A 1 98 ? -7.723 5.218 6.625 1.00 89.81 98 LEU A CA 1
ATOM 719 C C . LEU A 1 98 ? -6.883 6.062 5.665 1.00 89.81 98 LEU A C 1
ATOM 721 O O . LEU A 1 98 ? -6.559 7.212 5.955 1.00 89.81 98 LEU A O 1
ATOM 725 N N . SER A 1 99 ? -6.530 5.496 4.511 1.00 92.00 99 SER A N 1
ATOM 726 C CA . SER A 1 99 ? -5.784 6.195 3.469 1.00 92.00 99 SER A CA 1
ATOM 727 C C . SER A 1 99 ? -6.042 5.561 2.111 1.00 92.00 99 SER A C 1
ATOM 729 O O . SER A 1 99 ? -6.196 4.345 2.008 1.00 92.00 99 SER A O 1
ATOM 731 N N . ALA A 1 100 ? -6.071 6.377 1.061 1.00 87.38 100 ALA A N 1
ATOM 732 C CA . ALA A 1 100 ? -6.323 5.922 -0.297 1.00 87.38 100 ALA A CA 1
ATOM 733 C C . ALA A 1 100 ? -5.258 6.457 -1.267 1.00 87.38 100 ALA A C 1
ATOM 735 O O . ALA A 1 100 ? -4.796 7.592 -1.111 1.00 87.38 100 ALA A O 1
ATOM 736 N N . PRO A 1 101 ? -4.917 5.688 -2.316 1.00 85.44 101 PRO A N 1
ATOM 737 C CA . PRO A 1 101 ? -4.083 6.174 -3.405 1.00 85.44 101 PRO A CA 1
ATOM 738 C C . PRO A 1 101 ? -4.713 7.394 -4.077 1.00 85.44 101 PRO A C 1
ATOM 740 O O . PRO A 1 101 ? -5.898 7.378 -4.402 1.00 85.44 101 PRO A O 1
ATOM 743 N N . ARG A 1 102 ? -3.916 8.421 -4.402 1.00 81.88 102 ARG A N 1
ATOM 744 C CA . ARG A 1 102 ? -4.405 9.649 -5.073 1.00 81.88 102 ARG A CA 1
ATOM 745 C C . ARG A 1 102 ? -5.136 9.404 -6.394 1.00 81.88 102 ARG A C 1
ATOM 747 O O . ARG A 1 102 ? -5.927 10.232 -6.830 1.00 81.88 102 ARG A O 1
ATOM 754 N N . ARG A 1 103 ? -4.812 8.297 -7.062 1.00 77.12 103 ARG A N 1
ATOM 755 C CA . ARG A 1 103 ? -5.376 7.900 -8.358 1.00 77.12 103 ARG A CA 1
ATOM 756 C C . ARG A 1 103 ? -6.612 7.008 -8.230 1.00 77.12 103 ARG A C 1
ATOM 758 O O . ARG A 1 103 ? -7.210 6.670 -9.247 1.00 77.12 103 ARG A O 1
ATOM 765 N N . LEU A 1 104 ? -6.992 6.618 -7.011 1.00 75.25 104 LEU A N 1
ATOM 766 C CA . LEU A 1 104 ? -8.176 5.805 -6.778 1.00 75.25 104 LEU A CA 1
ATOM 767 C C . LEU A 1 104 ? -9.427 6.666 -6.996 1.00 75.25 104 LEU A C 1
ATOM 769 O O . LEU A 1 104 ? -9.702 7.588 -6.233 1.00 75.25 104 LEU A O 1
ATOM 773 N N . VAL A 1 105 ? -10.198 6.353 -8.036 1.00 70.88 105 VAL A N 1
ATOM 774 C CA . VAL A 1 105 ? -11.484 7.003 -8.305 1.00 70.88 105 VAL A CA 1
ATOM 775 C C . VAL A 1 105 ? -12.598 6.015 -7.996 1.00 70.88 105 VAL A C 1
ATOM 777 O O . VAL A 1 105 ? -12.747 5.000 -8.675 1.00 70.88 105 VAL A O 1
ATOM 780 N N . ILE A 1 106 ? -13.401 6.318 -6.977 1.00 68.50 106 ILE A N 1
ATOM 781 C CA . ILE A 1 106 ? -14.633 5.577 -6.706 1.00 68.50 106 ILE A CA 1
ATOM 782 C C . ILE A 1 106 ? -15.707 6.139 -7.634 1.00 68.50 106 ILE A C 1
ATOM 784 O O . ILE A 1 106 ? -16.175 7.260 -7.446 1.00 68.50 106 ILE A O 1
ATOM 788 N N . VAL A 1 107 ? -16.090 5.372 -8.653 1.00 71.31 107 VAL A N 1
ATOM 789 C CA . VAL A 1 107 ? -17.227 5.727 -9.507 1.00 71.31 107 VAL A CA 1
ATOM 790 C C . VAL A 1 107 ? -18.496 5.215 -8.822 1.00 71.31 107 VAL A C 1
ATOM 792 O O . VAL A 1 107 ? -18.607 4.001 -8.617 1.00 71.31 107 VAL A O 1
ATOM 795 N N . PRO A 1 108 ? -19.454 6.088 -8.452 1.00 65.06 108 PRO A N 1
ATOM 796 C CA . PRO A 1 108 ? -20.728 5.647 -7.906 1.00 65.06 108 PRO A CA 1
ATOM 797 C C . PRO A 1 108 ? -21.382 4.697 -8.903 1.00 65.06 108 PRO A C 1
ATOM 799 O O . PRO A 1 108 ? -21.558 5.041 -10.075 1.00 65.06 108 PRO A O 1
ATOM 802 N N . ARG A 1 109 ? -21.728 3.487 -8.459 1.00 71.06 109 ARG A N 1
ATOM 803 C CA . ARG A 1 109 ? -22.498 2.573 -9.299 1.00 71.06 109 ARG A CA 1
ATOM 804 C C . ARG A 1 109 ? -23.850 3.247 -9.546 1.00 71.06 109 ARG A C 1
ATOM 806 O O . ARG A 1 109 ? -24.526 3.536 -8.560 1.00 71.06 109 ARG A O 1
ATOM 813 N N . PRO A 1 110 ? -24.249 3.524 -10.802 1.00 65.00 110 PRO A N 1
ATOM 814 C CA . PRO A 1 110 ? -25.579 4.047 -11.055 1.00 65.00 110 PRO A CA 1
ATOM 815 C C . PRO A 1 110 ? -26.556 3.024 -10.494 1.00 65.00 110 PRO A C 1
ATOM 817 O O . PRO A 1 110 ? -26.522 1.852 -10.881 1.00 65.00 110 PRO A O 1
ATOM 820 N N . GLU A 1 111 ? -27.356 3.450 -9.518 1.00 65.19 111 GLU A N 1
ATOM 821 C CA . GLU A 1 111 ? -28.425 2.627 -8.984 1.00 65.19 111 GLU A CA 1
ATOM 822 C C . GLU A 1 111 ? -29.228 2.136 -10.182 1.00 65.19 111 GLU A C 1
ATOM 824 O O . GLU A 1 111 ? -29.689 2.937 -11.003 1.00 65.19 111 GLU A O 1
ATOM 829 N N . ALA A 1 112 ? -29.327 0.815 -10.339 1.00 61.34 112 ALA A N 1
ATOM 830 C CA . ALA A 1 112 ? -30.247 0.236 -11.293 1.00 61.34 112 ALA A CA 1
ATOM 831 C C . ALA A 1 112 ? -31.628 0.704 -10.845 1.00 61.34 112 ALA A C 1
ATOM 833 O O . ALA A 1 112 ? -32.195 0.153 -9.903 1.00 61.34 112 ALA A O 1
ATOM 834 N N . ARG A 1 113 ? -32.100 1.803 -11.447 1.00 58.53 113 ARG A N 1
ATOM 835 C CA . ARG A 1 113 ? -33.409 2.386 -11.197 1.00 58.53 113 ARG A CA 1
ATOM 836 C C . ARG A 1 113 ? -34.384 1.245 -11.411 1.00 58.53 113 ARG A C 1
ATOM 838 O O . ARG A 1 113 ? -34.572 0.807 -12.543 1.00 58.53 113 ARG A O 1
ATOM 845 N N . GLY A 1 114 ? -34.888 0.709 -10.303 1.00 58.72 114 GLY A N 1
ATOM 846 C CA . GLY A 1 114 ? -35.781 -0.428 -10.319 1.00 58.72 114 GLY A CA 1
ATOM 847 C C . GLY A 1 114 ? -36.917 -0.111 -11.271 1.00 58.72 114 GLY A C 1
ATOM 848 O O . GLY A 1 114 ? -37.631 0.876 -11.081 1.00 58.72 114 GLY A O 1
ATOM 849 N N . SER A 1 115 ? -37.055 -0.935 -12.304 1.00 58.16 115 SER A N 1
ATOM 850 C CA . SER A 1 115 ? -38.314 -1.103 -13.007 1.00 58.16 115 SER A CA 1
ATOM 851 C C . SER A 1 115 ? -39.320 -1.559 -11.955 1.00 58.16 115 SER A C 1
ATOM 853 O O . SER A 1 115 ? -39.387 -2.740 -11.617 1.00 58.16 115 SER A O 1
ATOM 855 N N . ARG A 1 116 ? -40.020 -0.602 -11.339 1.00 57.41 116 ARG A N 1
ATOM 856 C CA . ARG A 1 116 ? -41.236 -0.918 -10.600 1.00 57.41 116 ARG A CA 1
ATOM 857 C C . ARG A 1 116 ? -42.277 -1.389 -11.626 1.00 57.41 116 ARG A C 1
ATOM 859 O O . ARG A 1 116 ? -42.322 -0.795 -12.706 1.00 57.41 116 ARG A O 1
ATOM 866 N N . PRO A 1 117 ? -43.020 -2.463 -11.315 1.00 61.06 117 PRO A N 1
ATOM 867 C CA . PRO A 1 117 ? -44.082 -2.982 -12.171 1.00 61.06 117 PRO A CA 1
ATOM 868 C C . PRO A 1 117 ? -45.211 -1.967 -12.363 1.00 61.06 117 PRO A C 1
ATOM 870 O O . PRO A 1 117 ? -45.410 -1.124 -11.455 1.00 61.06 117 PRO A O 1
#

Foldseek 3Di:
DDDDPDDDDDPVVVVVVVVVVVVVVVVVVVVVVVVVCVVCVVVVVVCLVPPAEAEDALCVVQVPDDPVVSVVVVVVVLVVLAVVLCVSYFYDYPVGGSHHNPSDDDDPDPPPPDPDD

Secondary structure (DSSP, 8-state):
-----------HHHHHHHHHHHHHHHHHHHHHHHHHHHHHHHHHHHHHHS--EEEE-HHHHHTTS-HHHHHHHHHHHHHHHHHHHHTT-EEEETTEEEE--TT---PPPPP------

Radius of gyration: 30.84 Å; chains: 1; bounding box: 122×17×57 Å

pLDDT: mean 78.81, std 12.05, range [43.25, 95.25]

Sequence (117 aa):
MDAPERTQPAVPGALWLGVGLLLAGLCMGAVALLVADWRLAPLRTALDQRPPVLVLDLESALSDQSAEDASARLAELLQMARELGEQGVLVLDEKAVLSAPRRLVIVPRPEARGSRP